Protein AF-A0A2M8Q2Q4-F1 (afdb_monomer)

Foldseek 3Di:
DPPPCVLFFPLLSVLLVCCVVDDLVRLVVLLLVLLVQFDADDVVQHDPPDDPLQFLPLAPQGKGKTWAQDPLRAIAIHMHRNRNVLSNLRSLNSSCRVGDGRHHLVSLLPDQLCVSCSRNNPPDDPSNSSSSSSRSVSNNVNRVVNNVVVD

Sequence (151 aa):
SMTDLSQYPEELHEILEIINESSTSERHELLLDYSDRFQGVPEHIATRPYPESHRVVECESDVYVFTEKADNGGINFYIAVENPQGVSSRALSAILSESFNGASLETIERIPETLVFELFGRNVSMGKGAGMMGIIRLLKHFARQTYQGDK

Solvent-accessible surface area (backbone atoms only — not comparable to full-atom values): 8486 Å² total; per-residue (Å²): 131,82,77,72,56,88,72,50,48,67,60,48,42,56,52,50,52,54,47,70,74,37,52,76,65,56,39,49,52,54,42,48,55,32,28,70,65,40,63,67,55,54,68,92,79,49,58,84,82,70,61,73,92,36,45,30,85,57,27,94,32,58,30,31,54,47,65,44,77,29,96,88,73,13,36,30,63,38,41,37,64,71,37,84,86,33,44,70,56,30,15,51,48,27,49,49,38,75,37,40,49,50,35,46,67,72,54,54,67,65,62,57,58,63,53,56,42,71,74,67,37,84,82,56,52,70,62,64,48,47,18,51,31,34,47,53,53,50,46,45,51,42,46,52,51,59,61,54,76,75,112

Radius of gyration: 14.73 Å; Cα contacts (8 Å, |Δi|>4): 208; chains: 1; bounding box: 36×36×38 Å

Nearest PDB structures (foldseek):
  3g0m-assembly1_A  TM=8.253E-01  e=4.649E-05  Salmonella enterica subsp. enterica serovar Typhimurium str. LT2
  5eep-assembly1_A  TM=7.769E-01  e=7.001E-04  Escherichia coli
  1mzg-assembly1_B  TM=7.673E-01  e=7.787E-04  Escherichia coli
  8vbs-assembly1_D  TM=7.560E-01  e=9.481E-03  Escherichia coli
  7c8m-assembly1_C  TM=6.312E-01  e=9.331E-02  Methanothrix thermoacetophila

Structure (mmCIF, N/CA/C/O backbone):
data_AF-A0A2M8Q2Q4-F1
#
_entry.id   AF-A0A2M8Q2Q4-F1
#
loop_
_atom_site.group_PDB
_atom_site.id
_atom_site.type_symbol
_atom_site.label_atom_id
_atom_site.label_alt_id
_atom_site.label_comp_id
_atom_site.label_asym_id
_atom_site.label_entity_id
_atom_site.label_seq_id
_atom_site.pdbx_PDB_ins_code
_atom_site.Cartn_x
_atom_site.Cartn_y
_atom_site.Cartn_z
_atom_site.occupancy
_atom_site.B_iso_or_equiv
_atom_site.auth_seq_id
_atom_site.auth_comp_id
_atom_site.auth_asym_id
_atom_site.auth_atom_id
_atom_site.pdbx_PDB_model_num
ATOM 1 N N . SER A 1 1 ? 5.139 18.286 -8.275 1.00 41.94 1 SER A N 1
ATOM 2 C CA . SER A 1 1 ? 5.622 18.532 -6.911 1.00 41.94 1 SER A CA 1
ATOM 3 C C . SER A 1 1 ? 6.321 17.295 -6.427 1.00 41.94 1 SER A C 1
ATOM 5 O O . SER A 1 1 ? 5.804 16.215 -6.678 1.00 41.94 1 SER A O 1
ATOM 7 N N . MET A 1 2 ? 7.496 17.454 -5.824 1.00 48.19 2 MET A N 1
ATOM 8 C CA . MET A 1 2 ? 8.117 16.387 -5.044 1.00 48.19 2 MET A CA 1
ATOM 9 C C . MET A 1 2 ? 7.223 16.149 -3.830 1.00 48.19 2 MET A C 1
ATOM 11 O O . MET A 1 2 ? 6.804 17.110 -3.182 1.00 48.19 2 MET A O 1
ATOM 15 N N . THR A 1 3 ? 6.850 14.899 -3.616 1.00 58.59 3 THR A N 1
ATOM 16 C CA . THR A 1 3 ? 6.104 14.451 -2.448 1.00 58.59 3 THR A CA 1
ATOM 17 C C . THR A 1 3 ? 6.912 14.820 -1.206 1.00 58.59 3 THR A C 1
ATOM 19 O O . THR A 1 3 ? 8.103 14.528 -1.140 1.00 58.59 3 THR A O 1
ATOM 22 N N . ASP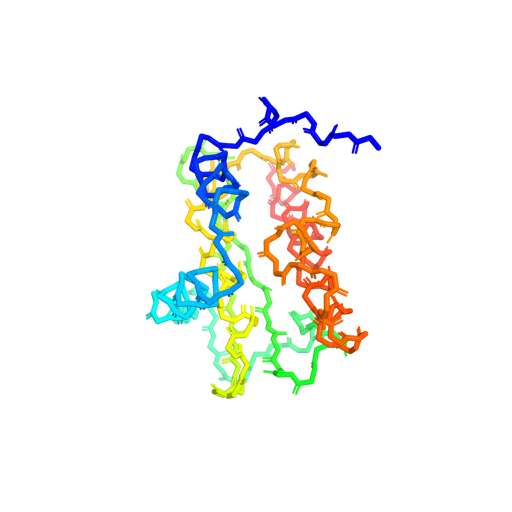 A 1 4 ? 6.308 15.548 -0.266 1.00 68.38 4 ASP A N 1
ATOM 23 C CA . ASP A 1 4 ? 6.950 15.839 1.016 1.00 68.38 4 ASP A CA 1
ATOM 24 C C . ASP A 1 4 ? 7.021 14.529 1.802 1.00 68.38 4 ASP A C 1
ATOM 26 O O . ASP A 1 4 ? 6.009 14.074 2.334 1.00 68.38 4 ASP A O 1
ATOM 30 N N . LEU A 1 5 ? 8.184 13.878 1.782 1.00 69.06 5 LEU A N 1
ATOM 31 C CA . LEU A 1 5 ? 8.387 12.558 2.381 1.00 69.06 5 LEU A CA 1
ATOM 32 C C . LEU A 1 5 ? 8.276 12.589 3.911 1.00 69.06 5 LEU A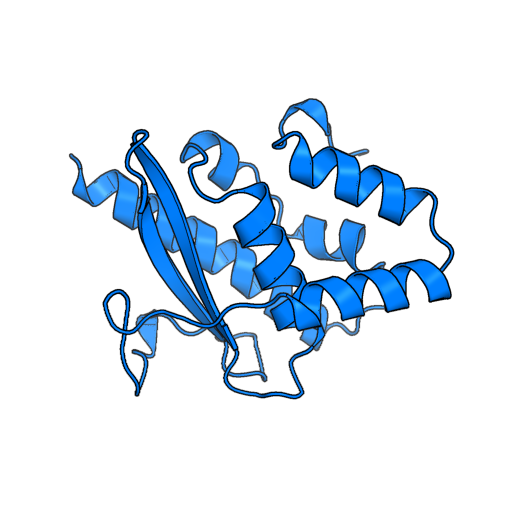 C 1
ATOM 34 O O . LEU A 1 5 ? 7.962 11.567 4.511 1.00 69.06 5 LEU A O 1
ATOM 38 N N . SER A 1 6 ? 8.417 13.767 4.537 1.00 70.31 6 SER A N 1
ATOM 39 C CA . SER A 1 6 ? 8.335 13.926 5.997 1.00 70.31 6 SER A CA 1
ATOM 40 C C . SER A 1 6 ? 6.962 13.586 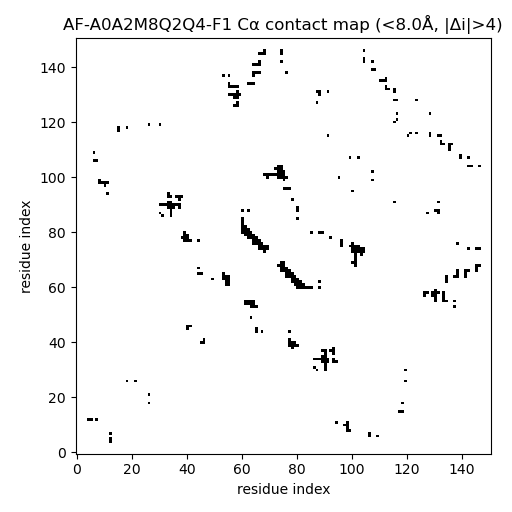6.591 1.00 70.31 6 SER A C 1
ATOM 42 O O . SER A 1 6 ? 6.823 13.462 7.806 1.00 70.31 6 SER A O 1
ATOM 44 N N . GLN A 1 7 ? 5.941 13.432 5.743 1.00 75.44 7 GLN A N 1
ATOM 45 C CA . GLN A 1 7 ? 4.592 13.041 6.151 1.00 75.44 7 GLN A CA 1
ATOM 46 C C . GLN A 1 7 ? 4.357 11.522 6.143 1.00 75.44 7 GLN A C 1
ATOM 48 O O . GLN A 1 7 ? 3.257 11.084 6.495 1.00 75.44 7 GLN A O 1
ATOM 53 N N . TYR A 1 8 ? 5.339 10.732 5.703 1.00 84.75 8 TYR A N 1
ATOM 54 C CA . TYR A 1 8 ? 5.252 9.277 5.692 1.00 84.75 8 TYR A CA 1
ATOM 55 C C . TYR A 1 8 ? 5.931 8.647 6.906 1.00 84.75 8 TYR A C 1
ATOM 57 O O . TYR A 1 8 ? 6.814 9.256 7.508 1.00 84.75 8 TYR A O 1
ATOM 65 N N . PRO A 1 9 ? 5.523 7.419 7.272 1.00 91.94 9 PRO A N 1
ATOM 66 C CA . PRO A 1 9 ? 6.302 6.584 8.175 1.00 91.94 9 PRO A CA 1
ATOM 67 C C . PRO A 1 9 ? 7.744 6.429 7.675 1.00 91.94 9 PRO A C 1
ATOM 69 O O . PRO A 1 9 ? 7.967 6.335 6.467 1.00 91.94 9 PRO A O 1
ATOM 72 N N . GLU A 1 10 ? 8.691 6.371 8.614 1.00 92.31 10 GLU A N 1
ATOM 73 C CA . GLU A 1 10 ? 10.133 6.228 8.349 1.00 92.31 10 GLU A CA 1
ATOM 74 C C . GLU A 1 10 ? 10.421 5.059 7.396 1.00 92.31 10 GLU A C 1
ATOM 76 O O . GLU A 1 10 ? 11.123 5.233 6.407 1.00 92.31 10 GLU A O 1
ATOM 81 N N . GLU A 1 11 ? 9.745 3.927 7.594 1.00 93.94 11 GLU A N 1
ATOM 82 C CA . GLU A 1 11 ? 9.857 2.751 6.725 1.00 93.94 11 GLU A CA 1
ATOM 83 C C . GLU A 1 11 ? 9.578 3.068 5.243 1.00 93.94 11 GLU A C 1
ATOM 85 O O . GLU A 1 11 ? 10.353 2.701 4.365 1.00 93.94 11 GLU A O 1
ATOM 90 N N . LEU A 1 12 ? 8.495 3.795 4.924 1.00 95.50 12 LEU A N 1
ATOM 91 C CA . LEU A 1 12 ? 8.210 4.138 3.524 1.00 95.50 12 LEU A CA 1
ATOM 92 C C . LEU A 1 12 ? 9.251 5.115 2.970 1.00 95.50 12 LEU A C 1
ATOM 94 O O . LEU A 1 12 ? 9.580 5.057 1.783 1.00 95.50 12 LEU A O 1
ATOM 98 N N . HIS A 1 13 ? 9.741 6.029 3.809 1.00 93.38 13 HIS A N 1
ATOM 99 C CA . HIS A 1 13 ? 10.781 6.975 3.420 1.00 93.38 13 HIS A CA 1
ATOM 100 C C . HIS A 1 13 ? 12.042 6.223 2.980 1.00 93.38 13 HIS A C 1
ATOM 102 O O . HIS A 1 13 ? 12.518 6.458 1.869 1.00 93.38 13 HIS A O 1
ATOM 108 N N . GLU A 1 14 ? 12.531 5.282 3.790 1.00 93.94 14 GLU A N 1
ATOM 109 C CA . GLU A 1 14 ? 13.714 4.468 3.474 1.00 93.94 14 GLU A CA 1
ATOM 110 C C . GLU A 1 14 ? 13.526 3.666 2.177 1.00 93.94 14 GLU A C 1
ATOM 112 O O . GLU A 1 14 ? 14.398 3.653 1.304 1.00 93.94 14 GLU A O 1
ATOM 117 N N . ILE A 1 15 ? 12.347 3.063 1.989 1.00 95.88 15 ILE A N 1
ATOM 118 C CA . ILE A 1 15 ? 12.006 2.333 0.760 1.00 95.88 15 ILE A CA 1
ATOM 119 C C . ILE A 1 15 ? 12.090 3.245 -0.468 1.00 95.88 15 ILE A C 1
ATOM 121 O O . ILE A 1 15 ? 12.650 2.859 -1.499 1.00 95.88 15 ILE A O 1
ATOM 125 N N . LEU A 1 16 ? 11.531 4.454 -0.382 1.00 95.06 16 LEU A N 1
ATOM 126 C CA . LEU A 1 16 ? 11.522 5.407 -1.490 1.00 95.06 16 LEU A CA 1
ATOM 127 C C . LEU A 1 16 ? 12.919 5.953 -1.799 1.00 95.06 16 LEU A C 1
ATOM 129 O O . LEU A 1 16 ? 13.232 6.152 -2.974 1.00 95.06 16 LEU A O 1
ATOM 133 N N . GLU A 1 17 ? 13.767 6.170 -0.792 1.00 94.44 17 GLU A N 1
ATOM 134 C CA . GLU A 1 17 ? 15.171 6.547 -1.000 1.00 94.44 17 GLU A CA 1
ATOM 135 C C . GLU A 1 17 ? 15.919 5.464 -1.783 1.00 94.44 17 GLU A C 1
ATOM 137 O O . GLU A 1 17 ? 16.463 5.752 -2.853 1.00 94.44 17 GLU A O 1
ATOM 142 N N . ILE A 1 18 ? 15.829 4.203 -1.349 1.00 95.94 18 ILE A N 1
ATOM 143 C CA . ILE A 1 18 ? 16.464 3.072 -2.041 1.00 95.94 18 ILE A CA 1
ATOM 144 C C . ILE A 1 18 ? 15.946 2.956 -3.483 1.00 95.94 18 ILE A C 1
ATOM 146 O O . ILE A 1 18 ? 16.726 2.803 -4.426 1.00 95.94 18 ILE A O 1
ATOM 150 N N . ILE A 1 19 ? 14.631 3.070 -3.695 1.00 95.12 19 ILE A N 1
ATOM 151 C CA . ILE A 1 19 ? 14.017 2.998 -5.031 1.00 95.12 19 ILE A CA 1
ATOM 152 C C . ILE A 1 19 ? 14.493 4.130 -5.950 1.00 95.12 19 ILE A C 1
ATOM 154 O O . ILE A 1 19 ? 14.633 3.911 -7.162 1.00 95.12 19 ILE A O 1
ATOM 158 N N . ASN A 1 20 ? 14.717 5.330 -5.411 1.00 93.81 20 ASN A N 1
ATOM 159 C CA . ASN A 1 20 ? 15.186 6.488 -6.171 1.00 93.81 20 ASN A CA 1
ATOM 160 C C . ASN A 1 20 ? 16.659 6.369 -6.577 1.00 93.81 20 ASN A C 1
ATOM 162 O O . ASN A 1 20 ? 17.026 6.860 -7.646 1.00 93.81 20 ASN A O 1
ATOM 166 N N . GLU A 1 21 ? 17.476 5.705 -5.763 1.00 95.62 21 GLU A N 1
ATOM 167 C CA . GLU A 1 21 ? 18.891 5.446 -6.050 1.00 95.62 21 GLU A CA 1
ATOM 168 C C . GLU A 1 21 ? 19.107 4.212 -6.942 1.00 95.62 21 GLU A C 1
ATOM 170 O O . GLU A 1 21 ? 20.132 4.101 -7.617 1.00 95.62 21 GLU A O 1
ATOM 175 N N . SER A 1 22 ? 18.122 3.313 -6.998 1.00 95.81 22 SER A N 1
ATOM 176 C CA . SER A 1 22 ? 18.179 2.070 -7.770 1.00 95.81 22 SER A CA 1
ATOM 177 C C . SER A 1 22 ? 18.075 2.280 -9.285 1.00 95.81 22 SER A C 1
ATOM 179 O O . SER A 1 22 ? 17.244 3.042 -9.794 1.00 95.81 22 SER A O 1
ATOM 181 N N . SER A 1 23 ? 18.831 1.484 -10.041 1.00 95.88 23 SER A N 1
ATOM 182 C CA . SER A 1 23 ? 18.583 1.255 -11.465 1.00 95.88 23 SER A CA 1
ATOM 183 C C . SER A 1 23 ? 17.239 0.547 -11.699 1.00 95.88 23 SER A C 1
ATOM 185 O O . SER A 1 23 ? 16.578 0.056 -10.784 1.00 95.88 23 SER A O 1
ATOM 187 N N . THR A 1 24 ? 16.811 0.452 -12.962 1.00 92.94 24 THR A N 1
ATOM 188 C CA . THR A 1 24 ? 15.561 -0.253 -13.307 1.00 92.94 24 THR A CA 1
ATOM 189 C C . THR A 1 24 ? 15.591 -1.734 -12.916 1.00 92.94 24 THR A C 1
ATOM 191 O O . THR A 1 24 ? 14.566 -2.252 -12.478 1.00 92.94 24 THR A O 1
ATOM 194 N N . SER A 1 25 ? 16.737 -2.406 -13.061 1.00 95.38 25 SER A N 1
ATOM 195 C CA . SER A 1 25 ? 16.875 -3.823 -12.704 1.00 95.38 25 SER A CA 1
ATOM 196 C C . SER A 1 25 ? 16.876 -4.024 -11.190 1.00 95.38 25 SER A C 1
ATOM 198 O O . SER A 1 25 ? 16.111 -4.845 -10.703 1.00 95.38 25 SER A O 1
ATOM 200 N N . GLU A 1 26 ? 17.639 -3.218 -10.444 1.00 97.25 26 GLU A N 1
ATOM 201 C CA . GLU A 1 26 ? 17.679 -3.285 -8.971 1.00 97.25 26 GLU A CA 1
ATOM 202 C C . GLU A 1 26 ? 16.306 -2.986 -8.362 1.00 97.25 26 GLU A C 1
ATOM 204 O O . GLU A 1 26 ? 15.840 -3.707 -7.486 1.00 97.25 26 GLU A O 1
ATOM 209 N N . ARG A 1 27 ? 15.591 -1.982 -8.889 1.00 96.88 27 ARG A N 1
ATOM 210 C CA . ARG A 1 27 ? 14.209 -1.700 -8.479 1.00 96.88 27 ARG A CA 1
ATOM 211 C C . ARG A 1 27 ? 13.287 -2.887 -8.742 1.00 96.88 27 ARG A C 1
ATOM 213 O O . ARG A 1 27 ? 12.401 -3.162 -7.939 1.00 96.88 27 ARG A O 1
ATOM 220 N N . HIS A 1 28 ? 13.445 -3.553 -9.885 1.00 95.88 28 HIS A N 1
ATOM 221 C CA . HIS A 1 28 ? 12.637 -4.723 -10.206 1.00 95.88 28 HIS A CA 1
ATOM 222 C C . HIS A 1 28 ? 12.888 -5.857 -9.209 1.00 95.88 28 HIS A C 1
ATOM 224 O O . HIS A 1 28 ? 11.921 -6.398 -8.684 1.00 95.88 28 HIS A O 1
ATOM 230 N N . GLU A 1 29 ? 14.152 -6.162 -8.917 1.00 97.56 29 GLU A N 1
ATOM 231 C CA . GLU A 1 29 ? 14.550 -7.169 -7.926 1.00 97.56 29 GLU A CA 1
ATOM 232 C C . GLU A 1 29 ? 14.017 -6.823 -6.529 1.00 97.56 29 GLU A C 1
ATOM 234 O O . GLU A 1 29 ? 13.357 -7.649 -5.909 1.00 97.56 29 GLU A O 1
ATOM 239 N N . LEU A 1 30 ? 14.155 -5.569 -6.092 1.00 97.69 30 LEU A N 1
ATOM 240 C CA . LEU A 1 30 ? 13.613 -5.105 -4.814 1.00 97.69 30 LEU A CA 1
ATOM 241 C C . LEU A 1 30 ? 12.092 -5.305 -4.708 1.00 97.69 30 LEU A C 1
ATOM 243 O O . LEU A 1 30 ? 11.575 -5.738 -3.681 1.00 97.69 30 LEU A O 1
ATOM 247 N N . LEU A 1 31 ? 11.344 -4.996 -5.770 1.00 97.56 31 LEU A N 1
ATOM 248 C CA . LEU A 1 31 ? 9.890 -5.189 -5.781 1.00 97.56 31 LEU A CA 1
ATOM 249 C C . LEU A 1 31 ? 9.502 -6.674 -5.821 1.00 97.56 31 LEU A C 1
ATOM 251 O O . LEU A 1 31 ? 8.438 -7.029 -5.310 1.00 97.56 31 LEU A O 1
ATOM 255 N N . LEU A 1 32 ? 10.332 -7.541 -6.409 1.00 97.44 32 LEU A N 1
ATOM 256 C CA . LEU A 1 32 ? 10.151 -8.991 -6.308 1.00 97.44 32 LEU A CA 1
ATOM 257 C C . LEU A 1 32 ? 10.354 -9.463 -4.867 1.00 97.44 32 LEU A C 1
ATOM 259 O O . LEU A 1 32 ? 9.497 -10.182 -4.361 1.00 97.44 32 LEU A O 1
ATOM 263 N N . ASP A 1 33 ? 11.384 -8.971 -4.177 1.00 97.94 33 ASP A N 1
ATOM 264 C CA . ASP A 1 33 ? 11.617 -9.295 -2.766 1.00 97.94 33 ASP A CA 1
ATOM 265 C C . ASP A 1 33 ? 10.420 -8.893 -1.889 1.00 97.94 33 ASP A C 1
ATOM 267 O O . ASP A 1 33 ? 9.973 -9.675 -1.049 1.00 97.94 33 ASP A O 1
ATOM 271 N N . TYR A 1 34 ? 9.830 -7.712 -2.110 1.00 98.19 34 TYR A N 1
ATOM 272 C CA . TYR A 1 34 ? 8.587 -7.324 -1.427 1.00 98.19 34 TYR A CA 1
ATOM 273 C C . TYR A 1 34 ? 7.404 -8.225 -1.793 1.00 98.19 34 TYR A C 1
ATOM 275 O O . TYR A 1 34 ? 6.595 -8.572 -0.933 1.00 98.19 34 TYR A O 1
ATOM 283 N N . SER A 1 35 ? 7.286 -8.641 -3.056 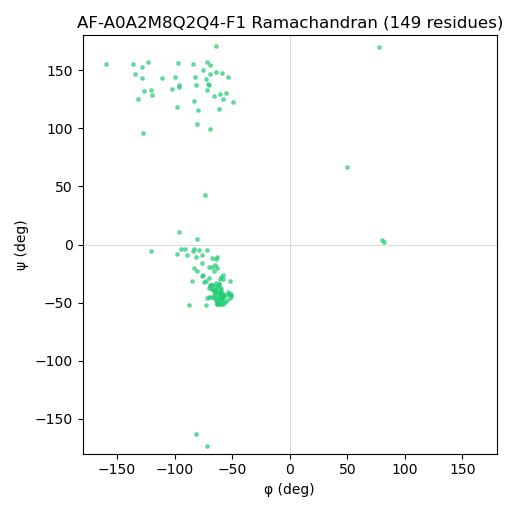1.00 97.75 35 SER A N 1
ATOM 284 C CA . SER A 1 35 ? 6.256 -9.604 -3.457 1.00 97.75 35 SER A CA 1
ATOM 285 C C . SER A 1 35 ? 6.415 -10.949 -2.739 1.00 97.75 35 SER A C 1
ATOM 287 O O . SER A 1 35 ? 5.402 -11.580 -2.438 1.00 97.75 35 SER A O 1
ATOM 289 N N . ASP A 1 36 ? 7.641 -11.385 -2.457 1.00 97.06 36 ASP A N 1
ATOM 290 C CA . ASP A 1 36 ? 7.921 -12.645 -1.757 1.00 97.06 36 ASP A CA 1
ATOM 291 C C . ASP A 1 36 ? 7.648 -12.558 -0.248 1.00 97.06 36 ASP A C 1
ATOM 293 O O . ASP A 1 36 ? 7.299 -13.560 0.381 1.00 97.06 36 ASP A O 1
ATOM 297 N N . ARG A 1 37 ? 7.728 -11.356 0.335 1.00 96.12 37 ARG A N 1
ATOM 298 C CA . ARG A 1 37 ? 7.342 -11.086 1.733 1.00 96.12 37 ARG A CA 1
ATOM 299 C C . ARG A 1 37 ? 5.833 -11.024 1.945 1.00 96.12 37 ARG A C 1
ATOM 301 O O . ARG A 1 37 ? 5.383 -11.123 3.087 1.00 96.12 37 ARG A O 1
ATOM 308 N N . PHE A 1 38 ? 5.053 -10.879 0.872 1.00 96.69 38 PHE A N 1
ATOM 309 C CA . PHE A 1 38 ? 3.600 -10.744 0.933 1.00 96.69 38 PHE A CA 1
ATOM 310 C C . PHE A 1 38 ? 2.953 -11.827 1.802 1.00 96.69 38 PHE A C 1
ATOM 312 O O . PHE A 1 38 ? 3.055 -13.025 1.533 1.00 96.69 38 PHE A O 1
ATOM 319 N N . GLN A 1 39 ? 2.220 -11.374 2.816 1.00 94.31 39 GLN A N 1
ATOM 320 C CA . GLN A 1 39 ? 1.394 -12.225 3.659 1.00 94.31 39 GLN A CA 1
ATOM 321 C C . GLN A 1 39 ? -0.069 -12.081 3.245 1.00 94.31 39 GLN A C 1
ATOM 323 O O . GLN A 1 39 ? -0.568 -10.974 3.047 1.00 94.31 39 GLN A O 1
ATOM 328 N N . GLY A 1 40 ? -0.754 -13.216 3.116 1.00 93.12 40 GLY A N 1
ATOM 329 C CA . GLY A 1 40 ? -2.192 -13.235 2.873 1.00 93.12 40 GLY A CA 1
ATOM 330 C C . GLY A 1 40 ? -3.001 -12.823 4.104 1.00 93.12 40 GLY A C 1
ATOM 331 O O . GLY A 1 40 ? -2.467 -12.440 5.143 1.00 93.12 40 GLY A O 1
ATOM 332 N N . VAL A 1 41 ? -4.321 -12.949 3.993 1.00 97.06 41 VAL A N 1
ATOM 333 C CA . VAL A 1 41 ? -5.250 -12.591 5.069 1.00 97.06 41 VAL A CA 1
ATOM 334 C C . VAL A 1 41 ? -5.363 -13.745 6.076 1.00 97.06 41 VAL A C 1
ATOM 336 O O . VAL A 1 41 ? -5.696 -14.861 5.665 1.00 97.06 41 VAL A O 1
ATOM 339 N N . PRO A 1 42 ? -5.097 -13.515 7.377 1.00 96.44 42 PRO A N 1
ATOM 340 C CA . PRO A 1 42 ? -5.320 -14.516 8.417 1.00 96.44 42 PRO A CA 1
ATOM 341 C C . PRO A 1 42 ? -6.804 -14.884 8.566 1.00 96.44 42 PRO A C 1
ATOM 343 O O . PRO A 1 42 ? -7.676 -14.029 8.425 1.00 96.44 42 PRO A O 1
ATOM 346 N N . GLU A 1 43 ? -7.102 -16.129 8.951 1.00 96.19 43 GLU A N 1
ATOM 347 C CA . GLU A 1 43 ? -8.491 -16.620 9.056 1.00 96.19 43 GLU A CA 1
ATOM 348 C C . GLU A 1 43 ? -9.361 -15.844 10.057 1.00 96.19 43 GLU A C 1
ATOM 350 O O . GLU A 1 43 ? -10.570 -15.739 9.861 1.00 96.19 43 GLU A O 1
ATOM 355 N N . HIS A 1 44 ? -8.765 -15.284 11.115 1.00 95.12 44 HIS A N 1
ATOM 356 C CA . HIS A 1 44 ? -9.499 -14.477 12.097 1.00 95.12 44 HIS A CA 1
ATOM 357 C C . HIS A 1 44 ? -9.952 -13.120 11.537 1.00 95.12 44 HIS A C 1
ATOM 359 O O . HIS A 1 44 ? -10.876 -12.526 12.084 1.00 95.12 44 HIS A O 1
ATOM 365 N N . ILE A 1 45 ? -9.334 -12.656 10.446 1.00 97.06 45 ILE A N 1
ATOM 366 C CA . ILE A 1 45 ? -9.710 -11.425 9.748 1.00 97.06 45 ILE A CA 1
ATOM 367 C C . ILE A 1 45 ? -10.790 -11.719 8.711 1.00 97.06 45 ILE A C 1
ATOM 369 O O . ILE A 1 45 ? -11.829 -11.062 8.686 1.00 97.06 45 ILE A O 1
ATOM 373 N N . ALA A 1 46 ? -10.553 -12.707 7.847 1.00 97.00 46 ALA A N 1
ATOM 374 C CA . ALA A 1 46 ? -11.525 -13.145 6.857 1.00 97.00 46 ALA A CA 1
ATOM 375 C C . ALA A 1 46 ? -11.225 -14.563 6.368 1.00 97.00 46 ALA A C 1
ATOM 377 O O . ALA A 1 46 ? -10.082 -15.018 6.347 1.00 97.00 46 ALA A O 1
ATOM 378 N N . THR A 1 47 ? -12.262 -15.243 5.887 1.00 96.44 47 THR A N 1
ATOM 379 C CA . THR A 1 47 ? -12.150 -16.552 5.236 1.00 96.44 47 THR A CA 1
ATOM 380 C C . THR A 1 47 ? -12.740 -16.497 3.833 1.00 96.44 47 THR A C 1
ATOM 382 O O . THR A 1 47 ? -13.542 -15.622 3.505 1.00 96.44 47 THR A O 1
ATOM 385 N N . ARG A 1 48 ? -12.305 -17.424 2.976 1.00 95.75 48 ARG A N 1
ATOM 386 C CA . ARG A 1 48 ? -12.820 -17.543 1.610 1.00 95.75 48 ARG A CA 1
ATOM 387 C C . ARG A 1 48 ? -14.224 -18.179 1.602 1.00 95.75 48 ARG A C 1
ATOM 389 O O . ARG A 1 48 ? -14.475 -19.063 2.420 1.00 95.75 48 ARG A O 1
ATOM 396 N N . PRO A 1 49 ? -15.089 -17.838 0.627 1.00 95.69 49 PRO A N 1
ATOM 397 C CA . PRO A 1 49 ? -14.885 -16.793 -0.376 1.00 95.69 49 PRO A CA 1
ATOM 398 C C . PRO A 1 49 ? -14.953 -15.399 0.258 1.00 95.69 49 PRO A C 1
ATOM 400 O O . PRO A 1 49 ? -15.822 -15.129 1.085 1.00 95.69 49 PRO A O 1
ATOM 403 N N . TYR A 1 50 ? -14.031 -14.519 -0.135 1.00 97.06 50 TYR A N 1
ATOM 404 C CA . TYR A 1 50 ? -14.020 -13.149 0.369 1.00 97.06 50 TYR A CA 1
ATOM 405 C C . TYR A 1 50 ? -15.222 -12.357 -0.174 1.00 97.06 50 TYR A C 1
ATOM 407 O O . TYR A 1 50 ? -15.646 -12.604 -1.306 1.00 97.06 50 TYR A O 1
ATOM 415 N N . PRO A 1 51 ? -15.791 -11.407 0.592 1.00 95.88 51 PRO A N 1
ATOM 416 C CA . PRO A 1 51 ? -16.961 -10.665 0.137 1.00 95.88 51 PRO A CA 1
ATOM 417 C C . PRO A 1 51 ? -16.607 -9.685 -0.988 1.00 95.88 51 PRO A C 1
ATOM 419 O O . PRO A 1 51 ? -15.630 -8.944 -0.890 1.00 95.88 51 PRO A O 1
ATOM 422 N N . GLU A 1 52 ? -17.457 -9.596 -2.015 1.00 95.88 52 GLU A N 1
ATOM 423 C CA . GL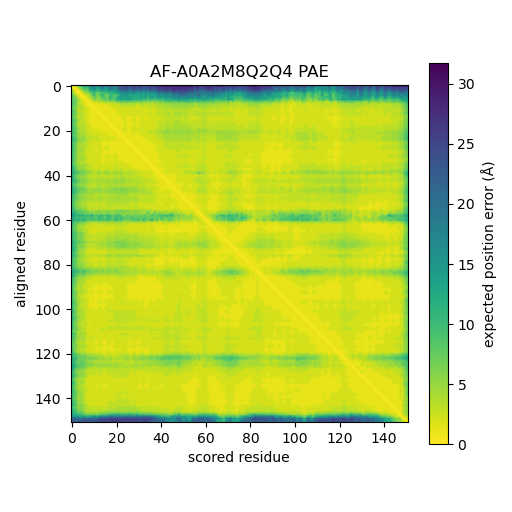U A 1 52 ? -17.269 -8.675 -3.152 1.00 95.88 52 GLU A CA 1
ATOM 424 C C . GLU A 1 52 ? -17.166 -7.200 -2.737 1.00 95.88 52 GLU A C 1
ATOM 426 O O . GLU A 1 52 ? -16.506 -6.416 -3.409 1.00 95.88 52 GLU A O 1
ATOM 431 N N . SER A 1 53 ? -17.758 -6.808 -1.602 1.00 96.44 53 SER A N 1
ATOM 432 C CA . SER A 1 53 ? -17.623 -5.445 -1.070 1.00 96.44 53 SER A CA 1
ATOM 433 C C . SER A 1 53 ? -16.184 -5.078 -0.699 1.00 96.44 53 SER A C 1
ATOM 435 O O . SER A 1 53 ? -15.873 -3.894 -0.610 1.00 96.44 53 SER A O 1
ATOM 437 N N . HIS A 1 54 ? -15.313 -6.070 -0.497 1.00 97.69 54 HIS A N 1
ATOM 438 C CA . HIS A 1 54 ? -13.893 -5.887 -0.207 1.00 97.69 54 HIS A CA 1
ATOM 439 C C . HIS A 1 54 ? -13.012 -5.956 -1.455 1.00 97.69 54 HIS A C 1
ATOM 441 O O . HIS A 1 54 ? -11.805 -5.756 -1.333 1.00 97.69 54 HIS A O 1
ATOM 447 N N . ARG A 1 55 ? -13.576 -6.242 -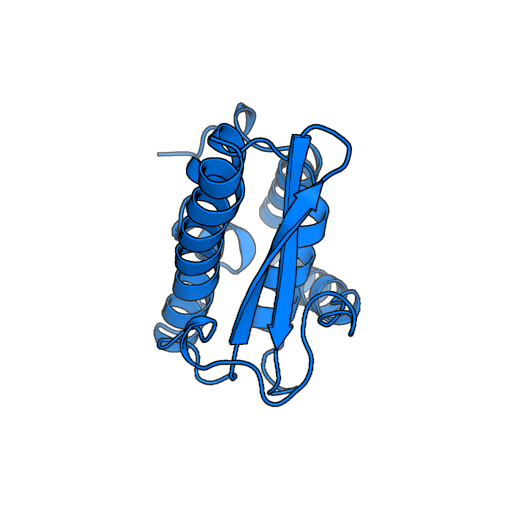2.635 1.00 97.81 55 ARG A N 1
ATOM 448 C CA . ARG A 1 55 ? -12.820 -6.448 -3.873 1.00 97.81 55 ARG A CA 1
ATOM 449 C C . ARG A 1 55 ? -12.439 -5.122 -4.531 1.00 97.81 55 ARG A C 1
ATOM 451 O O . ARG A 1 55 ? -13.258 -4.216 -4.677 1.00 97.81 55 ARG A O 1
ATOM 458 N N . VAL A 1 56 ? -11.201 -5.034 -5.006 1.00 96.88 56 VAL A N 1
ATOM 459 C CA . VAL A 1 56 ? -10.723 -3.931 -5.847 1.00 96.88 56 VAL A CA 1
ATOM 460 C C . VAL A 1 56 ? -11.178 -4.176 -7.283 1.00 96.88 56 VAL A C 1
ATOM 462 O O . VAL A 1 56 ? -10.606 -5.003 -7.992 1.00 96.88 56 VAL A O 1
ATOM 465 N N . VAL A 1 57 ? -12.212 -3.453 -7.714 1.00 92.62 57 VAL A N 1
ATOM 466 C CA . VAL A 1 57 ? -12.891 -3.666 -9.005 1.00 92.62 57 VAL A CA 1
ATOM 467 C C . VAL A 1 57 ? -11.957 -3.456 -10.200 1.00 92.62 57 VAL A C 1
ATOM 469 O O . VAL A 1 57 ? -12.071 -4.152 -11.205 1.00 92.62 57 VAL A O 1
ATOM 472 N N . GLU A 1 58 ? -11.011 -2.524 -10.096 1.00 91.38 58 GLU A N 1
ATOM 473 C CA . GLU A 1 58 ? -10.046 -2.218 -11.154 1.00 91.38 58 GLU A CA 1
ATOM 474 C C . GLU A 1 58 ? -8.927 -3.258 -11.282 1.00 91.38 58 GLU A C 1
ATOM 476 O O . GLU A 1 58 ? -8.125 -3.185 -12.214 1.00 91.38 58 GLU A O 1
ATOM 481 N N . CYS A 1 59 ? -8.823 -4.204 -10.343 1.00 87.31 59 CYS A N 1
ATOM 482 C CA . CYS A 1 59 ? -7.742 -5.175 -10.324 1.00 87.31 59 CYS A CA 1
ATOM 483 C C . CYS A 1 59 ? -8.166 -6.511 -10.946 1.00 87.31 59 CYS A C 1
ATOM 485 O O . CYS A 1 59 ? -9.000 -7.234 -10.411 1.00 87.31 59 CYS A O 1
ATOM 487 N N . GLU A 1 60 ? -7.493 -6.905 -12.027 1.00 83.56 60 GLU A N 1
ATOM 488 C CA . GLU A 1 60 ? -7.669 -8.219 -12.669 1.00 83.56 60 GLU A CA 1
ATOM 489 C C . GLU A 1 60 ? -7.081 -9.387 -11.845 1.00 83.56 60 GLU A C 1
ATOM 491 O O . GLU A 1 60 ? -7.194 -10.545 -12.234 1.00 83.56 60 GLU A O 1
ATOM 496 N N . SER A 1 61 ? -6.403 -9.100 -10.726 1.00 85.44 61 SER A N 1
ATOM 497 C CA . SER A 1 61 ? -5.744 -10.104 -9.870 1.00 85.44 61 SER A CA 1
ATOM 498 C C . SER A 1 61 ? -6.586 -10.565 -8.674 1.00 85.44 61 SER A C 1
ATOM 500 O O . SER A 1 61 ? -6.039 -11.229 -7.795 1.00 85.44 61 SER A O 1
ATOM 502 N N . ASP A 1 62 ? -7.876 -10.208 -8.632 1.00 94.12 62 ASP A N 1
ATOM 503 C CA . ASP A 1 62 ? -8.797 -10.517 -7.529 1.00 94.12 62 ASP A CA 1
ATOM 504 C C . ASP A 1 62 ? -8.201 -10.138 -6.167 1.00 94.12 62 ASP A C 1
ATOM 506 O O . ASP A 1 62 ? -7.846 -10.980 -5.337 1.00 94.12 62 ASP A O 1
ATOM 510 N N . VAL A 1 63 ? -8.038 -8.825 -5.984 1.00 97.50 63 VAL A N 1
ATOM 511 C CA . VAL A 1 63 ? -7.464 -8.240 -4.771 1.00 97.50 63 VAL A CA 1
ATOM 512 C C . VAL A 1 63 ? -8.567 -7.809 -3.820 1.00 97.50 63 VAL A C 1
ATOM 514 O O . VAL A 1 63 ? -9.526 -7.171 -4.253 1.00 97.50 63 VAL A O 1
ATOM 517 N N . TYR A 1 64 ? -8.407 -8.116 -2.533 1.00 98.38 64 TYR A N 1
ATOM 518 C CA . TYR A 1 64 ? -9.359 -7.757 -1.481 1.00 98.38 64 TYR A CA 1
ATOM 519 C C . TYR A 1 64 ? -8.656 -7.052 -0.331 1.00 98.38 64 TYR A C 1
ATOM 521 O O . TYR A 1 64 ? -7.536 -7.425 0.008 1.00 98.38 64 TYR A O 1
ATOM 529 N N . VAL A 1 65 ? -9.307 -6.066 0.283 1.00 98.25 65 VAL A N 1
ATOM 530 C CA . VAL A 1 65 ? -8.731 -5.283 1.385 1.00 98.25 65 VAL A CA 1
ATOM 531 C C . VAL A 1 65 ? -9.587 -5.404 2.639 1.00 98.25 65 VAL A C 1
ATOM 533 O O . VAL A 1 65 ? -10.802 -5.228 2.594 1.00 98.25 65 VAL A O 1
ATOM 536 N N . PHE A 1 66 ? -8.937 -5.658 3.768 1.00 98.31 66 PHE A N 1
ATOM 537 C CA . PHE A 1 66 ? -9.536 -5.723 5.094 1.00 98.31 66 PHE A CA 1
ATOM 538 C C . PHE A 1 66 ? -8.757 -4.826 6.049 1.00 98.31 66 PHE A C 1
ATOM 540 O O . PHE A 1 66 ? -7.557 -4.607 5.867 1.00 98.31 66 PHE A O 1
ATOM 547 N N . THR A 1 67 ? -9.438 -4.325 7.074 1.00 97.31 67 THR A N 1
ATOM 548 C CA . THR A 1 67 ? -8.836 -3.499 8.119 1.00 97.31 67 THR A CA 1
ATOM 549 C C . THR A 1 67 ? -9.283 -3.938 9.495 1.00 97.31 67 THR A C 1
ATOM 551 O O . THR A 1 67 ? -10.425 -4.347 9.697 1.00 97.31 67 THR A O 1
ATOM 554 N N . GLU A 1 68 ? -8.385 -3.788 10.456 1.00 96.38 68 GLU A N 1
ATOM 555 C CA . GLU A 1 68 ? -8.645 -4.009 11.871 1.00 96.38 68 GLU A CA 1
ATOM 556 C C . GLU A 1 68 ? -8.014 -2.877 12.676 1.00 96.38 68 GLU A C 1
ATOM 558 O O . GLU A 1 68 ? -7.070 -2.221 12.232 1.00 96.38 68 GLU A O 1
ATOM 563 N N . LYS A 1 69 ? -8.541 -2.624 13.869 1.00 95.94 69 LYS A N 1
ATOM 564 C CA . LYS A 1 69 ? -7.923 -1.693 14.801 1.00 95.94 69 LYS A CA 1
ATOM 565 C C . LYS A 1 69 ? -6.650 -2.307 15.383 1.00 95.94 69 LYS A C 1
ATOM 567 O O . LYS A 1 69 ? -6.661 -3.447 15.831 1.00 95.94 69 LYS A O 1
ATOM 572 N N . ALA A 1 70 ? -5.575 -1.533 15.405 1.00 95.75 70 ALA A N 1
ATOM 573 C CA . ALA A 1 70 ? -4.336 -1.918 16.062 1.00 95.75 70 ALA A CA 1
ATOM 574 C C . ALA A 1 70 ? -4.378 -1.592 17.566 1.00 95.75 70 ALA A C 1
ATOM 576 O O . ALA A 1 70 ? -5.061 -0.658 17.994 1.00 95.75 70 ALA A O 1
ATOM 577 N N . ASP A 1 71 ? -3.582 -2.304 18.367 1.00 94.06 71 ASP A N 1
ATOM 578 C CA . ASP A 1 71 ? -3.504 -2.118 19.828 1.00 94.06 71 ASP A CA 1
ATOM 579 C C . ASP A 1 71 ? -3.105 -0.691 20.240 1.00 94.06 71 ASP A C 1
ATOM 581 O O . ASP A 1 71 ? -3.512 -0.189 21.288 1.00 94.06 71 ASP A O 1
ATOM 585 N N . ASN A 1 72 ? -2.331 -0.006 19.396 1.00 93.88 72 ASN A N 1
ATOM 586 C CA . ASN A 1 72 ? -1.902 1.377 19.605 1.00 93.88 72 ASN A CA 1
ATOM 587 C C . ASN A 1 72 ? -2.970 2.424 19.212 1.00 93.88 72 ASN A C 1
ATOM 589 O O . ASN A 1 72 ? -2.690 3.622 19.242 1.00 93.88 72 ASN A O 1
ATOM 593 N N . GLY A 1 73 ? -4.175 1.992 18.822 1.00 93.00 73 GLY A N 1
ATOM 594 C CA . GLY A 1 73 ? -5.255 2.854 18.336 1.00 93.00 73 GLY A CA 1
ATOM 595 C C . GLY A 1 73 ? -5.149 3.247 16.858 1.00 93.00 73 GLY A C 1
ATOM 596 O O . GLY A 1 73 ? -5.989 4.007 16.377 1.00 93.00 73 GLY A O 1
ATOM 597 N N . GLY A 1 74 ? -4.137 2.748 16.145 1.00 96.38 74 GLY A N 1
ATOM 598 C CA . GLY A 1 74 ? -4.010 2.855 14.695 1.00 96.38 74 GLY A CA 1
ATOM 599 C C . GLY A 1 74 ? -4.837 1.808 13.949 1.00 96.38 74 GLY A C 1
ATOM 600 O O . GLY A 1 74 ? -5.752 1.191 14.500 1.00 96.38 74 GLY A O 1
ATOM 601 N N . ILE A 1 75 ? -4.512 1.603 12.674 1.00 97.75 75 ILE A N 1
ATOM 602 C CA . ILE A 1 75 ? -5.223 0.677 11.784 1.00 97.75 75 ILE A CA 1
ATOM 603 C C . ILE A 1 75 ? -4.218 -0.290 11.157 1.00 97.75 75 ILE A C 1
ATOM 605 O O . ILE A 1 75 ? -3.182 0.130 10.647 1.00 97.75 75 ILE A O 1
ATOM 609 N N . ASN A 1 76 ? -4.540 -1.579 11.192 1.00 97.62 76 ASN A N 1
ATOM 610 C CA . ASN A 1 76 ? -3.841 -2.633 10.467 1.00 97.62 76 ASN A CA 1
ATOM 611 C C . ASN A 1 76 ? -4.607 -2.981 9.191 1.00 97.62 76 ASN A C 1
ATOM 613 O O . ASN A 1 76 ? -5.840 -3.001 9.186 1.00 97.62 76 ASN A O 1
ATOM 617 N N . PHE A 1 77 ? -3.876 -3.296 8.128 1.00 96.19 77 PHE A N 1
ATOM 618 C CA . PHE A 1 77 ? -4.395 -3.745 6.844 1.00 96.19 77 PHE A CA 1
ATOM 619 C C . PHE A 1 77 ? -4.050 -5.209 6.617 1.00 96.19 77 PHE A C 1
ATOM 621 O O . PHE A 1 77 ? -2.943 -5.661 6.912 1.00 96.19 77 PHE A O 1
ATOM 628 N N . TYR A 1 78 ? -4.979 -5.924 5.996 1.00 97.81 78 TYR A N 1
ATOM 629 C CA . TYR A 1 78 ? -4.754 -7.267 5.484 1.00 97.81 78 TYR A CA 1
ATOM 630 C C . TYR A 1 78 ? -5.273 -7.314 4.055 1.00 97.81 78 TYR A C 1
ATOM 632 O O . TYR A 1 78 ? -6.425 -6.965 3.791 1.00 97.81 78 TYR A O 1
ATOM 640 N N . ILE A 1 79 ? -4.416 -7.711 3.120 1.00 98.19 79 ILE A N 1
ATOM 641 C CA . ILE A 1 79 ? -4.733 -7.680 1.695 1.00 98.19 79 ILE A CA 1
ATOM 642 C C . ILE A 1 79 ? -4.635 -9.102 1.155 1.00 98.19 79 ILE A C 1
ATOM 644 O O . ILE A 1 79 ? -3.641 -9.790 1.369 1.00 98.19 79 ILE A O 1
ATOM 648 N N . ALA A 1 80 ? -5.671 -9.560 0.458 1.00 97.94 80 ALA A N 1
ATOM 649 C CA . ALA A 1 80 ? -5.622 -10.807 -0.292 1.00 97.94 80 ALA A CA 1
ATOM 650 C C . ALA A 1 80 ? -5.284 -10.510 -1.751 1.00 97.94 80 ALA A C 1
ATOM 652 O O . ALA A 1 80 ? -5.854 -9.595 -2.335 1.00 97.94 80 ALA A O 1
ATOM 653 N N . VAL A 1 81 ? -4.406 -11.314 -2.349 1.00 97.56 81 VAL A N 1
ATOM 654 C CA . VAL A 1 81 ? -4.132 -11.312 -3.791 1.00 97.56 81 VAL A CA 1
ATOM 655 C C . VAL A 1 81 ? -4.291 -12.748 -4.279 1.00 97.56 81 VAL A C 1
ATOM 657 O O . VAL A 1 81 ? -3.373 -13.562 -4.134 1.00 97.56 81 VAL A O 1
ATOM 660 N N . GLU A 1 82 ? -5.476 -13.074 -4.800 1.00 95.06 82 GLU A N 1
ATOM 661 C CA . GLU A 1 82 ? -5.843 -14.460 -5.124 1.00 95.06 82 GLU A CA 1
ATOM 662 C C . GLU A 1 82 ? -5.148 -14.967 -6.392 1.00 95.06 82 GLU A C 1
ATOM 664 O O . GLU A 1 82 ? -4.790 -16.143 -6.473 1.00 95.06 82 GLU A O 1
ATOM 669 N N . ASN A 1 83 ? -4.880 -14.090 -7.367 1.00 91.81 83 ASN A N 1
ATOM 670 C CA . ASN A 1 83 ? -4.105 -14.467 -8.544 1.00 91.81 83 ASN A CA 1
ATOM 671 C C . ASN A 1 83 ? -2.594 -14.474 -8.224 1.00 91.81 83 ASN A C 1
ATOM 673 O O . ASN A 1 83 ? -2.016 -13.407 -7.988 1.00 91.81 83 ASN A O 1
ATOM 677 N N . PRO A 1 84 ? -1.898 -15.628 -8.286 1.00 86.19 84 PRO A N 1
ATOM 678 C CA . PRO A 1 84 ? -0.465 -15.700 -7.998 1.00 86.19 84 PRO A CA 1
ATOM 679 C C . PRO A 1 84 ? 0.411 -14.926 -8.990 1.00 86.19 84 PRO A C 1
ATOM 681 O O . PRO A 1 84 ? 1.545 -14.600 -8.659 1.00 86.19 84 PRO A O 1
ATOM 684 N N . GLN A 1 85 ? -0.104 -14.584 -10.176 1.00 89.00 85 GLN A N 1
ATOM 685 C CA . GLN A 1 85 ? 0.590 -13.727 -11.146 1.00 89.00 85 GLN A CA 1
ATOM 686 C C . GLN A 1 85 ? 0.509 -12.229 -10.789 1.00 89.00 85 GLN A C 1
ATOM 688 O O . GLN A 1 85 ? 1.130 -11.396 -11.452 1.00 89.00 85 GLN A O 1
ATOM 693 N N . GLY A 1 86 ? -0.230 -11.867 -9.734 1.00 93.81 86 GLY A N 1
ATOM 694 C CA . GLY A 1 86 ? -0.398 -10.504 -9.226 1.00 93.81 86 GLY A CA 1
ATOM 695 C C . GLY A 1 86 ? 0.822 -9.949 -8.481 1.00 93.81 86 GLY A C 1
ATOM 696 O O . GLY A 1 86 ? 0.655 -9.314 -7.444 1.00 93.81 86 GLY A O 1
ATOM 697 N N . VAL A 1 87 ? 2.039 -10.171 -8.990 1.00 95.38 87 VAL A N 1
ATOM 698 C CA . VAL A 1 87 ? 3.323 -9.811 -8.348 1.00 95.38 87 VAL A CA 1
ATOM 699 C C . VAL A 1 87 ? 3.369 -8.339 -7.924 1.00 95.38 87 VAL A C 1
ATOM 701 O O . VAL A 1 87 ? 3.706 -8.029 -6.789 1.00 95.38 87 VAL A O 1
ATOM 704 N N . SER A 1 88 ? 2.956 -7.412 -8.795 1.00 96.25 88 SER A N 1
ATOM 705 C CA . SER A 1 88 ? 2.943 -5.979 -8.456 1.00 96.25 88 SER A CA 1
ATOM 706 C C . SER A 1 88 ? 1.953 -5.650 -7.332 1.00 96.25 88 SER A C 1
ATOM 708 O O . SER A 1 88 ? 2.267 -4.849 -6.458 1.00 96.25 88 SER A O 1
ATOM 710 N N . SER A 1 89 ? 0.782 -6.298 -7.315 1.00 97.25 89 SER A N 1
ATOM 711 C CA . SER A 1 89 ? -0.193 -6.127 -6.233 1.00 97.25 89 SER A CA 1
ATOM 712 C C . SER A 1 89 ? 0.324 -6.705 -4.917 1.00 97.25 89 SER A C 1
ATOM 714 O O . SER A 1 89 ? 0.117 -6.088 -3.878 1.00 97.25 89 SER A O 1
ATOM 716 N N . ARG A 1 90 ? 1.031 -7.844 -4.945 1.00 97.94 90 ARG A N 1
ATOM 717 C CA . ARG A 1 90 ? 1.680 -8.435 -3.763 1.00 97.94 90 ARG A CA 1
ATOM 718 C C . ARG A 1 90 ? 2.771 -7.531 -3.203 1.00 97.94 90 ARG A C 1
ATOM 720 O O . ARG A 1 90 ? 2.733 -7.232 -2.017 1.00 97.94 90 ARG A O 1
ATOM 727 N N . ALA A 1 91 ? 3.659 -7.032 -4.063 1.00 98.12 91 ALA A N 1
ATOM 728 C CA . ALA A 1 91 ? 4.710 -6.094 -3.678 1.00 98.12 91 ALA A CA 1
ATOM 729 C C . ALA A 1 91 ? 4.134 -4.824 -3.038 1.00 98.12 91 ALA A C 1
ATOM 731 O O . ALA A 1 91 ? 4.534 -4.451 -1.941 1.00 98.12 91 ALA A O 1
ATOM 732 N N . LEU A 1 92 ? 3.137 -4.196 -3.679 1.00 98.31 92 LEU A N 1
ATOM 733 C CA . LEU A 1 92 ? 2.477 -3.016 -3.117 1.00 98.31 92 LEU A CA 1
ATOM 734 C C . LEU A 1 92 ? 1.811 -3.333 -1.773 1.00 98.31 92 LEU A C 1
ATOM 736 O O . LEU A 1 92 ? 1.891 -2.532 -0.851 1.00 98.31 92 LEU A O 1
ATOM 740 N N . SER A 1 93 ? 1.163 -4.492 -1.660 1.00 97.88 93 SER A N 1
ATOM 741 C CA . SER A 1 93 ? 0.492 -4.904 -0.425 1.00 97.88 93 SER A CA 1
ATOM 742 C C . SER A 1 93 ? 1.478 -5.119 0.720 1.00 97.88 93 SER A C 1
ATOM 744 O O . SER A 1 93 ? 1.199 -4.689 1.833 1.00 97.88 93 SER A O 1
ATOM 746 N N . ALA A 1 94 ? 2.629 -5.740 0.449 1.00 98.00 94 ALA A N 1
ATOM 747 C CA . ALA A 1 94 ? 3.691 -5.912 1.434 1.00 98.00 94 ALA A CA 1
ATOM 748 C C . ALA A 1 94 ? 4.235 -4.556 1.900 1.00 98.00 94 ALA A C 1
ATOM 750 O O . ALA A 1 94 ? 4.223 -4.289 3.094 1.00 98.00 94 ALA A O 1
ATOM 751 N N . ILE A 1 95 ? 4.583 -3.661 0.966 1.00 98.19 95 ILE A N 1
ATOM 752 C CA . ILE A 1 95 ? 5.079 -2.310 1.283 1.00 98.19 95 ILE A CA 1
ATOM 753 C C . ILE A 1 95 ? 4.051 -1.523 2.108 1.00 98.19 95 ILE A C 1
ATOM 755 O O . ILE A 1 95 ? 4.396 -0.921 3.117 1.00 98.19 95 ILE A O 1
ATOM 759 N N . LEU A 1 96 ? 2.770 -1.539 1.721 1.00 97.81 96 LEU A N 1
ATOM 760 C CA . LEU A 1 96 ? 1.724 -0.832 2.467 1.00 97.81 96 LEU A CA 1
ATOM 761 C C . LEU A 1 96 ? 1.571 -1.375 3.894 1.00 97.81 96 LEU A C 1
ATOM 763 O O . LEU A 1 96 ? 1.456 -0.586 4.829 1.00 97.81 96 LEU A O 1
ATOM 767 N N . SER A 1 97 ? 1.580 -2.697 4.067 1.00 96.31 97 SER A N 1
ATOM 768 C CA . SER A 1 97 ? 1.479 -3.320 5.388 1.00 96.31 97 SER A CA 1
ATOM 769 C C . SER A 1 97 ? 2.718 -3.064 6.247 1.00 96.31 97 SER A C 1
ATOM 771 O O . SER A 1 97 ? 2.569 -2.700 7.409 1.00 96.31 97 SER A O 1
ATOM 773 N N . GLU A 1 98 ? 3.924 -3.218 5.691 1.00 95.94 98 GLU A N 1
ATOM 774 C CA . GLU A 1 98 ? 5.194 -2.973 6.393 1.00 95.94 98 GLU A CA 1
ATOM 775 C C . GLU A 1 98 ? 5.313 -1.503 6.818 1.00 95.94 98 GLU A C 1
ATOM 777 O O . GLU A 1 98 ? 5.685 -1.221 7.954 1.00 95.94 98 GLU A O 1
ATOM 782 N N . SER A 1 99 ? 4.911 -0.561 5.960 1.00 96.81 99 SER A N 1
ATOM 783 C CA . SER A 1 99 ? 5.059 0.863 6.258 1.00 96.81 99 SER A CA 1
ATOM 784 C C . SER A 1 99 ? 3.929 1.476 7.088 1.00 96.81 99 SER A C 1
ATOM 786 O O . SER A 1 99 ? 4.180 2.441 7.805 1.00 96.81 99 SER A O 1
ATOM 788 N N . PHE A 1 100 ? 2.683 0.999 6.978 1.00 97.00 100 PHE A N 1
ATOM 789 C CA . PHE A 1 100 ? 1.522 1.706 7.547 1.00 97.00 100 PHE A CA 1
ATOM 790 C C . PHE A 1 100 ? 0.709 0.921 8.578 1.00 97.00 100 PHE A C 1
ATOM 792 O O . PHE A 1 100 ? -0.204 1.510 9.162 1.00 97.00 100 PHE A O 1
ATOM 799 N N . ASN A 1 101 ? 0.988 -0.359 8.841 1.00 97.06 101 ASN A N 1
ATOM 800 C CA . ASN A 1 101 ? 0.270 -1.062 9.907 1.00 97.06 101 ASN A CA 1
ATOM 801 C C . ASN A 1 101 ? 0.504 -0.387 11.266 1.00 97.06 101 ASN A C 1
ATOM 803 O O . ASN A 1 101 ? 1.630 -0.081 11.653 1.00 97.06 101 ASN A O 1
ATOM 807 N N . GLY A 1 102 ? -0.587 -0.116 11.981 1.00 96.69 102 GLY A N 1
ATOM 808 C CA . GLY A 1 102 ? -0.574 0.632 13.236 1.00 96.69 102 GLY A CA 1
ATOM 809 C C . GLY A 1 102 ? -0.487 2.151 13.060 1.00 96.69 102 GLY A C 1
ATOM 810 O O . GLY A 1 102 ? -0.426 2.865 14.062 1.00 96.69 102 GLY A O 1
ATOM 811 N N . ALA A 1 103 ? -0.510 2.674 11.830 1.00 96.81 103 ALA A N 1
ATOM 812 C CA . ALA A 1 103 ? -0.545 4.112 11.588 1.00 96.81 103 ALA A CA 1
ATOM 813 C C . ALA A 1 103 ? -1.912 4.721 11.943 1.00 96.81 103 ALA A C 1
ATOM 815 O O . ALA A 1 103 ? -2.952 4.056 11.951 1.00 96.81 103 ALA A O 1
ATOM 816 N N . SER A 1 104 ? -1.910 6.027 12.221 1.00 95.94 104 SER A N 1
ATOM 817 C CA . SER A 1 104 ? -3.135 6.794 12.457 1.00 95.94 104 SER A CA 1
ATOM 818 C C . SER A 1 104 ? -3.966 6.943 11.178 1.00 95.94 104 SER A C 1
ATOM 820 O O . SER A 1 104 ? -3.413 6.975 10.075 1.00 95.94 104 SER A O 1
ATOM 822 N N . LEU A 1 105 ? -5.285 7.136 11.314 1.00 96.25 105 LEU A N 1
ATOM 823 C CA . LEU A 1 105 ? -6.145 7.437 10.163 1.00 96.25 105 LEU A CA 1
ATOM 824 C C . LEU A 1 105 ? -5.630 8.647 9.366 1.00 96.25 105 LEU A C 1
ATOM 826 O O . LEU A 1 105 ? -5.625 8.597 8.141 1.00 96.25 105 LEU A O 1
ATOM 830 N N . GLU A 1 106 ? -5.156 9.703 10.038 1.00 94.94 106 GLU A N 1
ATOM 831 C CA . GLU A 1 106 ? -4.632 10.897 9.363 1.00 94.94 106 GLU A CA 1
ATOM 832 C C . GLU A 1 106 ? -3.446 10.558 8.447 1.00 94.94 106 GLU A C 1
ATOM 834 O O . GLU A 1 106 ? -3.410 10.983 7.291 1.00 94.94 106 GLU A O 1
ATOM 839 N N . THR A 1 107 ? -2.497 9.758 8.938 1.00 95.12 107 THR A N 1
ATOM 840 C CA . THR A 1 107 ? -1.341 9.292 8.156 1.00 95.12 107 THR A CA 1
ATOM 841 C C . THR A 1 107 ? -1.792 8.491 6.933 1.00 95.12 107 THR A C 1
ATOM 843 O O . THR A 1 107 ? -1.322 8.722 5.820 1.00 95.12 107 THR A O 1
ATOM 846 N N . ILE A 1 108 ? -2.756 7.590 7.117 1.00 96.44 108 ILE A N 1
ATOM 847 C CA . ILE A 1 108 ? -3.283 6.719 6.059 1.00 96.44 108 ILE A CA 1
ATOM 848 C C . ILE A 1 108 ? -4.036 7.535 4.999 1.00 96.44 108 ILE A C 1
ATOM 850 O O . ILE A 1 108 ? -3.921 7.298 3.794 1.00 96.44 108 ILE A O 1
ATOM 854 N N . GLU A 1 109 ? -4.790 8.551 5.417 1.00 95.44 109 GLU A N 1
ATOM 855 C CA . GLU A 1 109 ? -5.521 9.426 4.503 1.00 95.44 109 GLU A CA 1
ATOM 856 C C . GLU A 1 109 ? -4.609 10.268 3.604 1.00 95.44 109 GLU A C 1
ATOM 858 O O . GLU A 1 109 ? -5.026 10.664 2.507 1.00 95.44 109 GLU A O 1
ATOM 863 N N . ARG A 1 110 ? -3.358 10.490 4.014 1.00 94.38 110 ARG A N 1
ATOM 864 C CA . ARG A 1 110 ? -2.355 11.224 3.236 1.00 94.38 110 ARG A CA 1
ATOM 865 C C . ARG A 1 110 ? -1.671 10.384 2.165 1.00 94.38 110 ARG A C 1
ATOM 867 O O . ARG A 1 110 ? -1.027 10.969 1.299 1.00 94.38 110 ARG A O 1
ATOM 874 N N . ILE A 1 111 ? -1.846 9.059 2.152 1.00 95.25 111 ILE A N 1
ATOM 875 C CA . ILE A 1 111 ? -1.272 8.200 1.106 1.00 95.25 111 ILE A CA 1
ATOM 876 C C . ILE A 1 111 ? -1.857 8.615 -0.255 1.00 95.25 111 ILE A C 1
ATOM 878 O O . ILE A 1 111 ? -3.081 8.524 -0.453 1.00 95.25 111 ILE A O 1
ATOM 882 N N . PRO A 1 112 ? -1.034 9.095 -1.201 1.00 95.00 112 PRO A N 1
ATOM 883 C CA . PRO A 1 112 ? -1.500 9.450 -2.524 1.00 95.00 112 PRO A CA 1
ATOM 884 C C . PRO A 1 112 ? -1.590 8.192 -3.386 1.00 95.00 112 PRO A C 1
ATOM 886 O O . PRO A 1 112 ? -0.731 7.316 -3.328 1.00 95.00 112 PRO A O 1
ATOM 889 N N . GLU A 1 113 ? -2.591 8.126 -4.264 1.00 95.81 113 GLU A N 1
ATOM 890 C CA . GLU A 1 113 ? -2.671 7.042 -5.256 1.00 95.81 113 GLU A CA 1
ATOM 891 C C . GLU A 1 113 ? -1.422 7.032 -6.168 1.00 95.81 113 GLU A C 1
ATOM 893 O O . GLU A 1 113 ? -0.980 5.980 -6.622 1.00 95.81 113 GLU A O 1
ATOM 898 N N . THR A 1 114 ? -0.778 8.190 -6.370 1.00 93.94 114 THR A N 1
ATOM 899 C CA . THR A 1 114 ? 0.448 8.319 -7.172 1.00 93.94 114 THR A CA 1
ATOM 900 C C . THR A 1 114 ? 1.678 7.647 -6.570 1.00 93.94 114 THR A C 1
ATOM 902 O O . THR A 1 114 ? 2.648 7.479 -7.309 1.00 93.94 114 THR A O 1
ATOM 905 N N . LEU A 1 115 ? 1.639 7.208 -5.303 1.00 95.81 115 LEU A N 1
ATOM 906 C CA . LEU A 1 115 ? 2.707 6.410 -4.685 1.00 95.81 115 LEU A CA 1
ATOM 907 C C . LEU A 1 115 ? 3.065 5.188 -5.546 1.00 95.81 115 LEU A C 1
ATOM 909 O O . LEU A 1 115 ? 4.225 4.802 -5.647 1.00 95.81 115 LEU A O 1
ATOM 913 N N . VAL A 1 116 ? 2.084 4.637 -6.268 1.00 96.75 116 VAL A N 1
ATOM 914 C CA . VAL A 1 116 ? 2.290 3.561 -7.246 1.00 96.75 116 VAL A CA 1
ATOM 915 C C . VAL A 1 116 ? 3.374 3.909 -8.272 1.00 96.75 116 VAL A C 1
ATOM 917 O O . VAL A 1 116 ? 4.211 3.074 -8.599 1.00 96.75 116 VAL A O 1
ATOM 920 N N . PHE A 1 117 ? 3.402 5.135 -8.791 1.00 94.94 117 PHE A N 1
ATOM 921 C CA . PHE A 1 117 ? 4.392 5.525 -9.799 1.00 94.94 117 PHE A CA 1
ATOM 922 C C . PHE A 1 117 ? 5.750 5.875 -9.199 1.00 94.94 117 PHE A C 1
ATOM 924 O O . PHE A 1 117 ? 6.753 5.809 -9.911 1.00 94.94 117 PHE A O 1
ATOM 931 N N . GLU A 1 118 ? 5.778 6.245 -7.921 1.00 94.56 118 GLU A N 1
ATOM 932 C CA . GLU A 1 118 ? 7.015 6.454 -7.170 1.00 94.56 118 GLU A CA 1
ATOM 933 C C . GLU A 1 118 ? 7.706 5.106 -6.926 1.00 94.56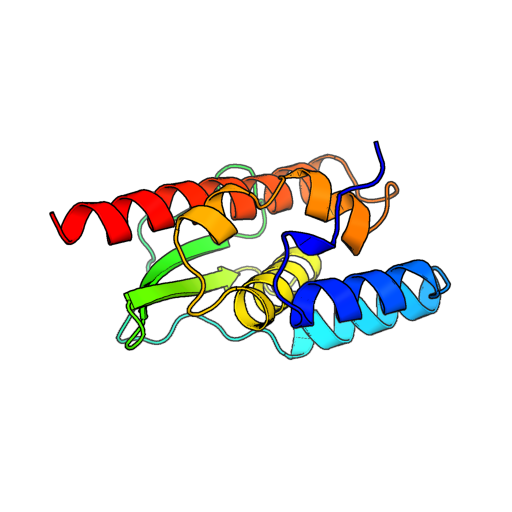 118 GLU A C 1
ATOM 935 O O . GLU A 1 118 ? 8.885 4.966 -7.239 1.00 94.56 118 GLU A O 1
ATOM 940 N N . LEU A 1 119 ? 6.946 4.082 -6.519 1.00 96.38 119 LEU A N 1
ATOM 941 C CA . LEU A 1 119 ? 7.460 2.732 -6.272 1.00 96.38 119 LEU A CA 1
ATOM 942 C C . LEU A 1 119 ? 7.804 1.973 -7.564 1.00 96.38 119 LEU A C 1
ATOM 944 O O . LEU A 1 119 ? 8.904 1.452 -7.724 1.00 96.38 119 LEU A O 1
ATOM 948 N N . PHE A 1 120 ? 6.868 1.899 -8.514 1.00 96.12 120 PHE A N 1
ATOM 949 C CA . PHE A 1 120 ? 6.976 0.997 -9.669 1.00 96.12 120 PHE A CA 1
ATOM 950 C C . PHE A 1 120 ? 7.501 1.675 -10.940 1.00 96.12 120 PHE A C 1
ATOM 952 O O . PHE A 1 120 ? 7.786 1.003 -11.931 1.00 96.12 120 PHE A O 1
ATOM 959 N N . GLY A 1 121 ? 7.646 3.001 -10.931 1.00 93.19 121 GLY A N 1
ATOM 960 C CA . GLY A 1 121 ? 7.994 3.778 -12.115 1.00 93.19 121 GLY A CA 1
ATOM 961 C C . GLY A 1 121 ? 6.821 4.004 -13.078 1.00 93.19 121 GLY A C 1
ATOM 962 O O . GLY A 1 121 ? 5.734 3.436 -12.971 1.00 93.19 121 GLY A O 1
ATOM 963 N N . ARG A 1 122 ? 7.045 4.882 -14.063 1.00 88.38 122 ARG A N 1
ATOM 964 C CA . ARG A 1 122 ? 6.013 5.325 -15.025 1.00 88.38 122 ARG A CA 1
ATOM 965 C C . ARG A 1 122 ? 5.800 4.383 -16.214 1.00 88.38 122 ARG A C 1
ATOM 967 O O . ARG A 1 122 ? 4.932 4.639 -17.039 1.00 88.38 122 ARG A O 1
ATOM 974 N N . ASN A 1 123 ? 6.596 3.325 -16.325 1.00 87.31 123 ASN A N 1
ATOM 975 C CA . ASN A 1 123 ? 6.485 2.295 -17.361 1.00 87.31 123 ASN A CA 1
ATOM 976 C C . ASN A 1 123 ? 5.450 1.207 -17.021 1.00 87.31 123 ASN A C 1
ATOM 978 O O . ASN A 1 123 ? 5.177 0.347 -17.860 1.00 87.31 123 ASN A O 1
ATOM 982 N N . VAL A 1 124 ? 4.858 1.237 -15.822 1.00 90.62 124 VAL A N 1
ATOM 983 C CA . VAL A 1 124 ? 3.711 0.394 -15.471 1.00 90.62 124 VAL A CA 1
ATOM 984 C C . VAL A 1 124 ? 2.576 0.598 -16.475 1.00 90.62 124 VAL A C 1
ATOM 986 O O . VAL A 1 124 ? 2.166 1.719 -16.768 1.00 90.62 124 VAL A O 1
ATOM 989 N N . SER A 1 125 ? 2.037 -0.510 -16.990 1.00 91.06 125 SER A N 1
ATOM 990 C CA . SER A 1 125 ? 0.868 -0.483 -17.871 1.00 91.06 125 SER A CA 1
ATOM 991 C C . SER A 1 125 ? -0.326 0.174 -17.177 1.00 91.06 125 SER A C 1
ATOM 993 O O . SER A 1 125 ? -0.535 -0.057 -15.984 1.00 91.06 125 SER A O 1
ATOM 995 N N . MET A 1 126 ? -1.177 0.857 -17.944 1.00 88.44 126 MET A N 1
ATOM 996 C CA . MET A 1 126 ? -2.371 1.535 -17.423 1.00 88.44 126 MET A CA 1
ATOM 997 C C . MET A 1 126 ? -3.252 0.636 -16.538 1.00 88.44 126 MET A C 1
ATOM 999 O O . MET A 1 126 ? -3.648 1.069 -15.462 1.00 88.44 126 MET A O 1
ATOM 1003 N N . GLY A 1 127 ? -3.503 -0.619 -16.938 1.00 90.69 127 GLY A N 1
ATOM 1004 C CA . GLY A 1 127 ? -4.325 -1.563 -16.162 1.00 90.69 127 GLY A CA 1
ATOM 1005 C C . GLY A 1 127 ? -3.723 -1.913 -14.797 1.00 90.69 127 GLY A C 1
ATOM 1006 O O . GLY A 1 127 ? -4.371 -1.733 -13.770 1.00 90.69 127 GLY A O 1
ATOM 1007 N N . LYS A 1 128 ? -2.445 -2.325 -14.759 1.00 92.44 128 LYS A N 1
ATOM 1008 C CA . LYS A 1 128 ? -1.729 -2.591 -13.494 1.00 92.44 128 LYS A CA 1
ATOM 1009 C C . LYS A 1 128 ? -1.691 -1.363 -12.582 1.00 92.44 128 LYS A C 1
ATOM 1011 O O . LYS A 1 128 ? -1.915 -1.491 -11.383 1.00 92.44 128 LYS A O 1
ATOM 1016 N N . GLY A 1 129 ? -1.436 -0.184 -13.153 1.00 95.19 129 GLY A N 1
ATOM 1017 C CA . GLY A 1 129 ? -1.452 1.075 -12.412 1.00 95.19 129 GLY A CA 1
ATOM 1018 C C . GLY A 1 129 ? -2.820 1.351 -11.792 1.00 95.19 129 GLY A C 1
ATOM 1019 O O . GLY A 1 129 ? -2.903 1.618 -10.597 1.00 95.19 129 GLY A O 1
ATOM 1020 N N . ALA A 1 130 ? -3.895 1.226 -12.575 1.00 95.56 130 ALA A N 1
ATOM 1021 C CA . ALA A 1 130 ? -5.264 1.428 -12.105 1.00 95.56 130 ALA A CA 1
ATOM 1022 C C . ALA A 1 130 ? -5.648 0.461 -10.976 1.00 95.56 130 ALA A C 1
ATOM 1024 O O . ALA A 1 130 ? -6.173 0.906 -9.957 1.00 95.56 130 ALA A O 1
ATOM 1025 N N . GLY A 1 131 ? -5.320 -0.829 -11.113 1.00 96.25 131 GLY A N 1
ATOM 1026 C CA . GLY A 1 131 ? -5.564 -1.823 -10.067 1.00 96.25 131 GLY A CA 1
ATOM 1027 C C . GLY A 1 131 ? -4.841 -1.486 -8.761 1.00 96.25 131 GLY A C 1
ATOM 1028 O O . GLY A 1 131 ? -5.456 -1.484 -7.700 1.00 96.25 131 GLY A O 1
ATOM 1029 N N . MET A 1 132 ? -3.557 -1.124 -8.835 1.00 97.56 132 MET A N 1
ATOM 1030 C CA . MET A 1 132 ? -2.760 -0.739 -7.664 1.00 97.56 132 MET A CA 1
ATOM 1031 C C . MET A 1 132 ? -3.254 0.550 -6.990 1.00 97.56 132 MET A C 1
ATOM 1033 O O . MET A 1 132 ? -3.331 0.623 -5.766 1.00 97.56 132 MET A O 1
ATOM 1037 N N . MET A 1 133 ? -3.659 1.552 -7.771 1.00 98.00 133 MET A N 1
ATOM 1038 C CA . MET A 1 133 ? -4.292 2.761 -7.229 1.00 98.00 133 MET A CA 1
ATOM 1039 C C . MET A 1 133 ? -5.640 2.442 -6.561 1.00 98.00 133 MET A C 1
ATOM 1041 O O . MET A 1 133 ? -5.962 3.006 -5.515 1.00 98.00 133 MET A O 1
ATOM 1045 N N . GLY A 1 134 ? -6.396 1.490 -7.117 1.00 98.06 134 GLY A N 1
ATOM 1046 C CA . GLY A 1 134 ? -7.623 0.965 -6.517 1.00 98.06 134 GLY A CA 1
ATOM 1047 C C . GLY A 1 134 ? -7.399 0.335 -5.138 1.00 98.06 134 GLY A C 1
ATOM 1048 O O . GLY A 1 134 ? -8.198 0.576 -4.234 1.00 98.06 134 GLY A O 1
ATOM 1049 N N . ILE A 1 135 ? -6.282 -0.380 -4.937 1.00 98.25 135 ILE A N 1
ATOM 1050 C CA . ILE A 1 135 ? -5.897 -0.931 -3.623 1.00 98.25 135 ILE A CA 1
ATOM 1051 C C . ILE A 1 135 ? -5.769 0.195 -2.594 1.00 98.25 135 ILE A C 1
ATOM 1053 O O . ILE A 1 135 ? -6.412 0.139 -1.548 1.00 98.25 135 ILE A O 1
ATOM 1057 N N . ILE A 1 136 ? -5.004 1.249 -2.905 1.00 98.31 136 ILE A N 1
ATOM 1058 C CA . ILE A 1 136 ? -4.805 2.396 -2.000 1.00 98.31 136 ILE A CA 1
ATOM 1059 C C . ILE A 1 136 ? -6.143 3.072 -1.677 1.00 98.31 136 ILE A C 1
ATOM 1061 O O . ILE A 1 136 ? -6.422 3.410 -0.526 1.00 98.31 136 ILE A O 1
ATOM 1065 N N . ARG A 1 137 ? -7.006 3.256 -2.679 1.00 98.31 137 ARG A N 1
ATOM 1066 C CA . ARG A 1 137 ? -8.312 3.894 -2.485 1.00 98.31 137 ARG A CA 1
ATOM 1067 C C . ARG A 1 137 ? -9.219 3.089 -1.563 1.00 98.31 137 ARG A C 1
ATOM 1069 O O . ARG A 1 137 ? -9.839 3.664 -0.665 1.00 98.31 137 ARG A O 1
ATOM 1076 N N . LEU A 1 138 ? -9.288 1.778 -1.780 1.00 98.06 138 LEU A N 1
ATOM 1077 C CA . LEU A 1 138 ? -10.130 0.886 -0.992 1.00 98.06 138 LEU A CA 1
ATOM 1078 C C . LEU A 1 138 ? -9.596 0.728 0.437 1.00 98.06 138 LEU A C 1
ATOM 1080 O O . LEU A 1 138 ? -10.369 0.769 1.390 1.00 98.06 138 LEU A O 1
ATOM 1084 N N . LEU A 1 139 ? -8.275 0.680 0.597 1.00 97.94 139 LEU A N 1
ATOM 1085 C CA . LEU A 1 139 ? -7.606 0.730 1.895 1.00 97.94 139 LEU A CA 1
ATOM 1086 C C . LEU A 1 139 ? -8.006 1.978 2.688 1.00 97.94 139 LEU A C 1
ATOM 1088 O O . LEU A 1 139 ? -8.449 1.871 3.830 1.00 97.94 139 LEU A O 1
ATOM 1092 N N . LYS A 1 140 ? -7.947 3.164 2.073 1.00 98.06 140 LYS A N 1
ATOM 1093 C CA . LYS A 1 140 ? -8.369 4.420 2.719 1.00 98.06 140 LYS A CA 1
ATOM 1094 C C . LYS A 1 140 ? -9.864 4.437 3.039 1.00 98.06 140 LYS A C 1
ATOM 1096 O O . LYS A 1 140 ? -10.279 5.054 4.017 1.00 98.06 140 LYS A O 1
ATOM 1101 N N . HIS A 1 141 ? -10.691 3.801 2.210 1.00 97.81 141 HIS A N 1
ATOM 1102 C CA . HIS A 1 141 ? -12.121 3.658 2.473 1.00 97.81 141 HIS A CA 1
ATOM 1103 C C . HIS A 1 141 ? -12.376 2.829 3.738 1.00 97.81 141 HIS A C 1
ATOM 1105 O O . HIS A 1 141 ? -13.066 3.304 4.640 1.00 97.81 141 HIS A O 1
ATOM 1111 N N . PHE A 1 142 ? -11.773 1.645 3.835 1.00 97.88 142 PHE A N 1
ATOM 1112 C CA . PHE A 1 142 ? -11.948 0.765 4.988 1.00 97.88 142 PHE A CA 1
ATOM 1113 C C . PHE A 1 142 ? -11.300 1.310 6.261 1.00 97.88 142 PHE A C 1
ATOM 1115 O O . PHE A 1 142 ? -11.903 1.222 7.328 1.00 97.88 142 PHE A O 1
ATOM 1122 N N . ALA A 1 143 ? -10.165 2.005 6.150 1.00 97.69 143 ALA A N 1
ATOM 1123 C CA . ALA A 1 143 ? -9.551 2.696 7.281 1.00 97.69 143 ALA A CA 1
ATOM 1124 C C . ALA A 1 143 ? -10.528 3.676 7.962 1.00 97.69 143 ALA A C 1
ATOM 1126 O O . ALA A 1 143 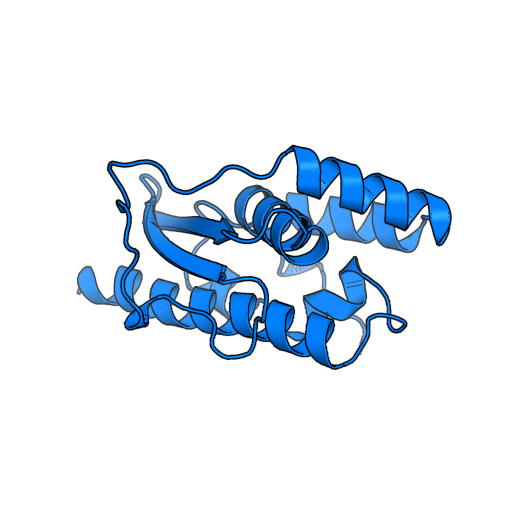? -10.662 3.689 9.187 1.00 97.69 143 ALA A O 1
ATOM 1127 N N . ARG A 1 144 ? -11.283 4.458 7.176 1.00 97.44 144 ARG A N 1
ATOM 1128 C CA . ARG A 1 144 ? -12.313 5.362 7.718 1.00 97.44 144 ARG A CA 1
ATOM 1129 C C . ARG A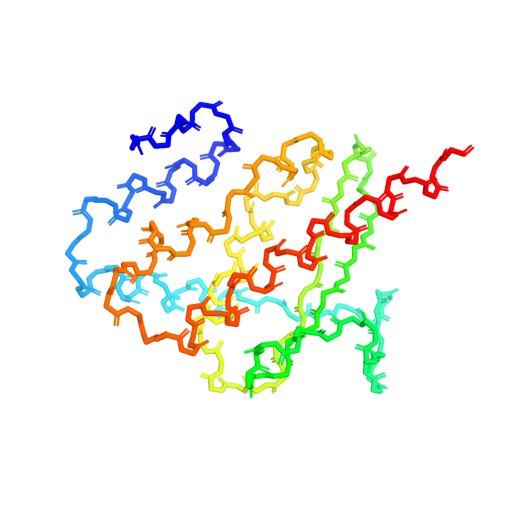 1 144 ? -13.431 4.607 8.421 1.00 97.44 144 ARG A C 1
ATOM 1131 O O . ARG A 1 144 ? -13.888 5.065 9.460 1.00 97.44 144 ARG A O 1
ATOM 1138 N N . GLN A 1 145 ? -13.880 3.486 7.859 1.00 95.75 145 GLN A N 1
ATOM 1139 C CA . GLN A 1 145 ? -14.949 2.685 8.455 1.00 95.75 145 GLN A CA 1
ATOM 1140 C C . GLN A 1 145 ? -14.513 2.077 9.787 1.00 95.75 145 GLN A C 1
ATOM 1142 O O . GLN A 1 145 ? -15.235 2.213 10.772 1.00 95.75 145 GLN A O 1
ATOM 1147 N N . THR A 1 146 ? -13.314 1.491 9.844 1.00 95.62 146 THR A N 1
ATOM 1148 C CA . THR A 1 146 ? -12.734 0.964 11.086 1.00 95.62 146 THR A CA 1
ATOM 1149 C C . THR A 1 146 ? -12.624 2.053 12.148 1.00 95.62 146 THR A C 1
ATOM 1151 O O . THR A 1 146 ? -13.054 1.843 13.275 1.00 95.62 146 THR A O 1
ATOM 1154 N N . TYR A 1 147 ? -12.142 3.243 11.780 1.00 92.56 147 TYR A N 1
ATOM 1155 C CA . TYR A 1 147 ? -12.042 4.368 12.712 1.00 92.56 147 TYR A CA 1
ATOM 1156 C C . TYR A 1 147 ? -13.408 4.912 13.169 1.00 92.56 147 TYR A C 1
ATOM 1158 O O . TYR A 1 147 ? -13.556 5.367 14.298 1.00 92.56 147 TYR A O 1
ATOM 1166 N N . GLN A 1 148 ? -14.423 4.909 12.301 1.00 87.31 148 GLN A N 1
ATOM 1167 C CA . GLN A 1 148 ? -15.767 5.391 12.641 1.00 87.31 148 GLN A CA 1
ATOM 1168 C C . GLN A 1 148 ? -16.554 4.404 13.502 1.00 87.31 148 GLN A C 1
ATOM 1170 O O . GLN A 1 148 ? -17.387 4.849 14.283 1.00 87.31 148 GLN A O 1
ATOM 1175 N N . GLY A 1 149 ? -16.272 3.102 13.404 1.00 74.25 149 GLY A N 1
ATOM 1176 C CA . GLY A 1 149 ? -16.845 2.083 14.287 1.00 74.25 149 GLY A CA 1
ATOM 1177 C C . GLY A 1 149 ? -16.468 2.242 15.768 1.00 74.25 149 GLY A C 1
ATOM 1178 O O . GLY A 1 149 ? -17.070 1.583 16.609 1.00 74.25 149 GLY A O 1
ATOM 1179 N N . ASP A 1 150 ? -15.509 3.122 16.085 1.00 54.47 150 ASP A N 1
ATOM 1180 C CA . ASP A 1 150 ? -15.101 3.496 17.445 1.00 54.47 150 ASP A CA 1
ATOM 1181 C C . ASP A 1 150 ? -15.878 4.690 18.045 1.00 54.47 150 ASP A C 1
ATOM 1183 O O . ASP A 1 150 ? -15.685 4.998 19.225 1.00 54.47 150 ASP A O 1
ATOM 1187 N N . LYS A 1 151 ? -16.701 5.401 17.259 1.00 45.69 151 LYS A N 1
ATOM 1188 C CA . LYS A 1 151 ? -17.519 6.535 17.735 1.00 45.69 151 LYS A CA 1
ATOM 1189 C C . LYS A 1 151 ? -18.949 6.117 18.043 1.00 45.69 151 LYS A C 1
ATOM 1191 O O . LYS A 1 151 ? -19.448 6.574 19.095 1.00 45.69 151 LYS A O 1
#

Secondary structure (DSSP, 8-state):
----GGGS-HHHHHHHHHHHHS-HHHHHHHHHHHHHH-----TTT--SSPPGGGB-TT-TT-EEEEEEE-TTSSEEEEEEE-STT-HHHHHHHHHHHHHHTTB-HHHHHT--TTHHHHHH-TTS-HHHHHHHHHHHHHHHHHHHHHHHTT-

pLDDT: mean 93.05, std 9.6, range [41.94, 98.38]

Mean predicted aligned error: 3.68 Å